Protein AF-A0A1S8TK82-F1 (afdb_monomer_lite)

Organism: NCBI:txid29367

Foldseek 3Di:
DQQWEWDWDQDQFKIKIFIGRPPDTPDIDIDGCDVCSVVRRVVRCVVRDDPSYDDD

Structure (mmCIF, N/CA/C/O backbone):
data_AF-A0A1S8TK82-F1
#
_entry.id   AF-A0A1S8TK82-F1
#
loop_
_atom_site.group_PDB
_atom_site.id
_atom_site.type_symbol
_atom_site.label_atom_id
_atom_site.label_alt_id
_atom_site.label_comp_id
_atom_site.label_asym_id
_atom_site.label_entity_id
_atom_site.label_seq_id
_atom_site.pdbx_PDB_ins_code
_atom_site.Cartn_x
_atom_site.Cartn_y
_atom_site.Cartn_z
_atom_site.occupancy
_atom_site.B_iso_or_equiv
_atom_site.auth_seq_id
_atom_site.auth_comp_id
_atom_site.auth_asym_id
_atom_site.auth_atom_id
_atom_site.pdbx_PDB_model_num
ATOM 1 N N . MET A 1 1 ? -8.146 -1.123 18.577 1.00 61.25 1 MET A N 1
ATOM 2 C CA . MET A 1 1 ? -8.650 -2.154 17.655 1.00 61.25 1 MET A CA 1
ATOM 3 C C . MET A 1 1 ? -8.401 -1.615 16.271 1.00 61.25 1 MET A C 1
ATOM 5 O O . MET A 1 1 ? -8.888 -0.527 15.971 1.00 61.25 1 MET A O 1
ATOM 9 N N . ASP A 1 2 ? -7.551 -2.287 15.511 1.00 71.38 2 ASP A N 1
ATOM 10 C CA . ASP A 1 2 ? -7.185 -1.815 14.183 1.00 71.38 2 ASP A CA 1
ATOM 11 C C . ASP A 1 2 ? -8.364 -2.035 13.240 1.00 71.38 2 ASP A C 1
ATOM 13 O O . ASP A 1 2 ? -8.997 -3.089 13.260 1.00 71.38 2 ASP A O 1
ATOM 17 N N . LYS A 1 3 ? -8.716 -0.991 12.489 1.00 86.69 3 LYS A N 1
ATOM 18 C CA . LYS A 1 3 ? -9.935 -0.947 11.674 1.00 86.69 3 LYS A CA 1
ATOM 19 C C . LYS A 1 3 ? -9.678 -1.368 10.230 1.00 86.69 3 LYS A C 1
ATOM 21 O O . LYS A 1 3 ? -10.616 -1.720 9.528 1.00 86.69 3 LYS A O 1
ATOM 26 N N . TYR A 1 4 ? -8.427 -1.304 9.782 1.00 94.38 4 TYR A N 1
ATOM 27 C CA . TYR A 1 4 ? -8.071 -1.577 8.398 1.00 94.38 4 TYR A CA 1
ATOM 28 C C . TYR A 1 4 ? -6.861 -2.504 8.284 1.00 94.38 4 TYR A C 1
ATOM 30 O O . TYR A 1 4 ? -5.965 -2.487 9.127 1.00 94.38 4 TYR A O 1
ATOM 38 N N . THR A 1 5 ? -6.798 -3.247 7.185 1.00 95.44 5 THR A N 1
ATOM 39 C CA . THR A 1 5 ? -5.630 -4.022 6.756 1.00 95.44 5 THR A CA 1
ATOM 40 C C . THR A 1 5 ? -5.074 -3.412 5.474 1.00 95.44 5 THR A C 1
ATOM 42 O O . THR A 1 5 ? -5.829 -3.096 4.550 1.00 95.44 5 THR A O 1
ATOM 45 N N . LEU A 1 6 ? -3.752 -3.241 5.416 1.00 96.00 6 LEU A N 1
ATOM 46 C CA . LEU A 1 6 ? -3.042 -2.756 4.235 1.00 96.00 6 LEU A CA 1
ATOM 47 C C . LEU A 1 6 ? -2.331 -3.922 3.544 1.00 96.00 6 LEU A C 1
ATOM 49 O O . LEU A 1 6 ? -1.399 -4.498 4.096 1.00 96.00 6 LEU A O 1
ATOM 53 N N . GLY A 1 7 ? -2.748 -4.236 2.320 1.00 95.88 7 GLY A N 1
ATOM 54 C CA . GLY A 1 7 ? -2.055 -5.173 1.441 1.00 95.88 7 GLY A CA 1
ATOM 55 C C . GLY A 1 7 ? -1.183 -4.434 0.431 1.00 95.88 7 GLY A C 1
ATOM 56 O O . GLY A 1 7 ? -1.648 -3.483 -0.201 1.00 95.88 7 GLY A O 1
ATOM 57 N N . ILE A 1 8 ? 0.063 -4.879 0.252 1.00 96.81 8 ILE A N 1
ATOM 58 C CA . ILE A 1 8 ? 0.960 -4.403 -0.807 1.00 96.81 8 ILE A CA 1
ATOM 59 C C . ILE A 1 8 ? 1.501 -5.609 -1.574 1.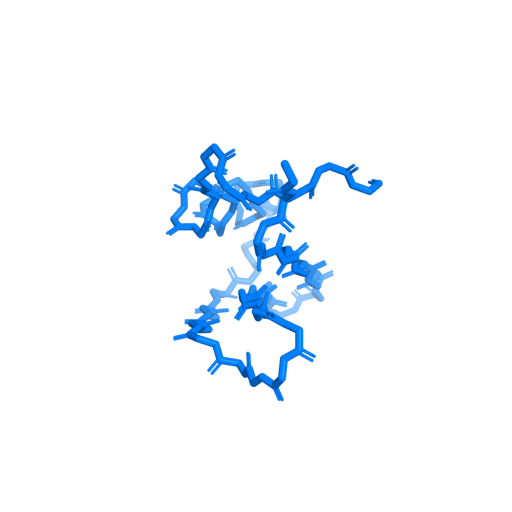00 96.81 8 ILE A C 1
ATOM 61 O O . ILE A 1 8 ? 2.118 -6.492 -0.988 1.00 96.81 8 ILE A O 1
ATOM 65 N N . ASP A 1 9 ? 1.298 -5.609 -2.887 1.00 96.38 9 ASP A N 1
ATOM 66 C CA . ASP A 1 9 ? 1.824 -6.606 -3.821 1.00 96.38 9 ASP A CA 1
ATOM 67 C C . ASP A 1 9 ? 2.793 -5.920 -4.790 1.00 96.38 9 ASP A C 1
ATOM 69 O O . ASP A 1 9 ? 2.400 -5.012 -5.523 1.00 96.38 9 ASP A O 1
ATOM 73 N N . SER A 1 10 ? 4.070 -6.307 -4.776 1.00 95.31 10 SER A N 1
ATOM 74 C CA . SER A 1 10 ? 5.101 -5.723 -5.641 1.00 95.31 10 SER A CA 1
ATOM 75 C C . SER A 1 10 ? 5.511 -6.710 -6.729 1.00 95.31 10 SER A C 1
ATOM 77 O O . SER A 1 10 ? 6.398 -7.540 -6.539 1.00 95.31 10 SER A O 1
ATOM 79 N N . GLY A 1 11 ? 4.865 -6.600 -7.891 1.00 94.12 11 GLY A N 1
ATOM 80 C CA . GLY A 1 11 ? 5.225 -7.356 -9.089 1.00 94.12 11 GLY A CA 1
ATOM 81 C C . GLY A 1 11 ? 6.320 -6.670 -9.910 1.00 94.12 11 GLY A C 1
ATOM 82 O O . GLY A 1 11 ? 6.647 -5.509 -9.686 1.00 94.12 11 GLY A O 1
ATOM 83 N N . SER A 1 12 ? 6.854 -7.349 -10.930 1.00 92.50 12 SER A N 1
ATOM 84 C CA . SER A 1 12 ? 7.920 -6.812 -11.801 1.00 92.50 12 SER A CA 1
ATOM 85 C C . SER A 1 12 ? 7.509 -5.584 -12.621 1.00 92.50 12 SER A C 1
ATOM 87 O O . SER A 1 12 ? 8.352 -4.765 -12.971 1.00 92.50 12 SER A O 1
ATOM 89 N N . THR A 1 13 ? 6.217 -5.452 -12.935 1.00 95.00 13 THR A N 1
ATOM 90 C CA . THR A 1 13 ? 5.685 -4.362 -13.771 1.00 95.00 13 THR A CA 1
ATOM 91 C C . THR A 1 13 ? 4.921 -3.327 -12.957 1.00 95.00 13 THR A C 1
ATOM 93 O O . THR A 1 13 ? 5.001 -2.131 -13.243 1.00 95.00 13 THR A O 1
ATOM 96 N N . THR A 1 14 ? 4.166 -3.764 -11.947 1.00 97.06 14 THR A N 1
ATOM 97 C CA . THR A 1 14 ? 3.384 -2.866 -11.092 1.00 97.06 14 THR A CA 1
ATOM 98 C C . THR A 1 14 ? 3.436 -3.274 -9.635 1.00 97.06 14 THR A C 1
ATOM 100 O O . THR A 1 14 ? 3.333 -4.464 -9.337 1.00 97.06 1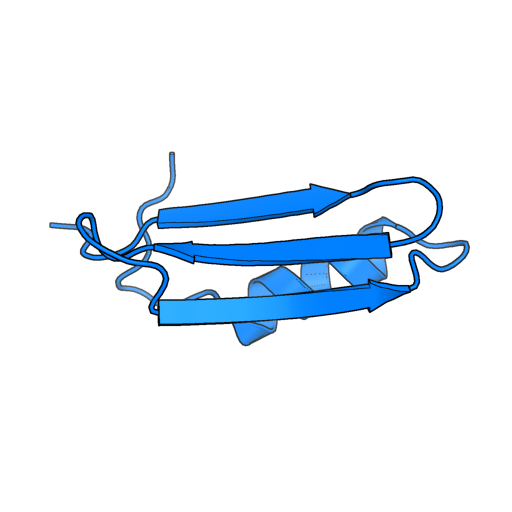4 THR A O 1
ATOM 103 N N . THR A 1 15 ? 3.464 -2.278 -8.757 1.00 97.62 15 THR A N 1
ATOM 104 C CA . THR A 1 15 ? 3.190 -2.440 -7.334 1.00 97.62 15 THR A CA 1
ATOM 105 C C . THR A 1 15 ? 1.758 -1.977 -7.086 1.00 97.62 15 THR A C 1
ATOM 107 O O . THR A 1 15 ? 1.344 -0.917 -7.568 1.00 97.62 15 THR A O 1
ATOM 110 N N . LYS A 1 16 ? 0.985 -2.792 -6.377 1.00 98.06 16 LYS A N 1
ATOM 111 C CA . LYS A 1 16 ? -0.419 -2.565 -6.047 1.00 98.06 16 LYS A CA 1
ATOM 112 C C . LYS A 1 16 ? -0.574 -2.432 -4.539 1.00 98.06 16 LYS A C 1
ATOM 114 O O . LYS A 1 16 ? 0.125 -3.095 -3.780 1.00 98.06 16 LYS A O 1
ATOM 119 N N . GLY A 1 17 ? -1.496 -1.577 -4.123 1.00 97.44 17 GLY A N 1
ATOM 120 C CA . GLY A 1 17 ? -1.858 -1.348 -2.734 1.00 97.44 17 GLY A CA 1
ATOM 121 C C . GLY A 1 17 ? -3.360 -1.425 -2.548 1.00 97.44 17 GLY A C 1
ATOM 122 O O . GLY A 1 17 ? -4.103 -0.914 -3.388 1.00 97.44 17 GLY A O 1
ATOM 123 N N . VAL A 1 18 ? -3.797 -2.036 -1.453 1.00 97.62 18 VAL A N 1
ATOM 124 C CA . VAL A 1 18 ? -5.210 -2.198 -1.100 1.00 97.62 18 VAL A CA 1
ATOM 125 C C . VAL A 1 18 ? -5.400 -1.879 0.377 1.00 97.62 18 VAL A C 1
ATOM 127 O O . VAL A 1 18 ? -4.697 -2.426 1.221 1.00 97.62 18 VAL A O 1
ATOM 130 N N . LEU A 1 19 ? -6.372 -1.021 0.683 1.00 96.62 19 LEU A N 1
ATOM 131 C CA . LEU A 1 19 ? -6.863 -0.789 2.038 1.00 96.62 19 LEU A CA 1
ATOM 132 C C . LEU A 1 19 ? -8.220 -1.484 2.198 1.00 96.62 19 LEU A C 1
ATOM 134 O O . LEU A 1 19 ? -9.161 -1.167 1.467 1.00 96.62 19 LEU A O 1
ATOM 138 N N . PHE A 1 20 ? -8.311 -2.418 3.137 1.00 96.12 20 PHE A N 1
ATOM 139 C CA . PHE A 1 20 ? -9.494 -3.238 3.408 1.00 96.12 20 PHE A CA 1
ATOM 140 C C . PHE A 1 20 ? -10.014 -2.963 4.822 1.00 96.12 20 PHE A C 1
ATOM 142 O O . PHE A 1 20 ? -9.203 -2.845 5.734 1.00 96.12 20 PHE A O 1
ATOM 149 N N . ASP A 1 21 ? -11.329 -2.843 5.015 1.00 94.50 21 ASP A N 1
ATOM 150 C CA . ASP A 1 21 ? -11.945 -2.529 6.323 1.00 94.50 21 ASP A CA 1
ATOM 151 C C . ASP A 1 21 ? -12.505 -3.736 7.088 1.00 94.50 21 ASP A C 1
ATOM 153 O O . ASP A 1 21 ? -13.097 -3.565 8.151 1.00 94.50 21 ASP A O 1
ATOM 157 N N . GLY A 1 22 ? -12.319 -4.947 6.559 1.00 92.81 22 GLY A 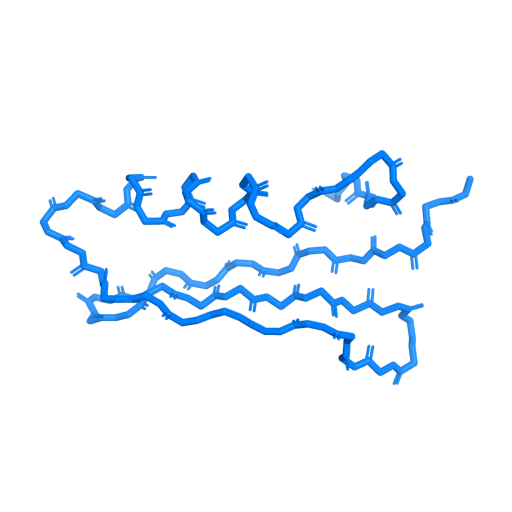N 1
ATOM 158 C CA . GLY A 1 22 ? -12.927 -6.169 7.089 1.00 92.81 22 GLY A CA 1
ATOM 159 C C . GLY A 1 22 ? -14.121 -6.660 6.268 1.00 92.81 22 GLY A C 1
ATOM 160 O O . GLY A 1 22 ? -14.405 -7.855 6.286 1.00 92.81 22 GLY A O 1
ATOM 161 N N . GLU A 1 23 ? -14.765 -5.783 5.493 1.00 95.62 23 GLU A N 1
ATOM 162 C CA . GLU A 1 23 ? -15.928 -6.122 4.661 1.00 95.62 23 GLU A CA 1
ATOM 163 C C . GLU A 1 23 ? -15.697 -5.806 3.179 1.00 95.62 23 GLU A C 1
ATOM 165 O O . GLU A 1 23 ? -16.076 -6.585 2.303 1.00 95.62 23 GLU A O 1
ATOM 170 N N . LYS A 1 24 ? -15.055 -4.674 2.872 1.00 96.19 24 LYS A N 1
ATOM 171 C CA . LYS A 1 24 ? -14.844 -4.193 1.504 1.00 96.19 24 LYS A CA 1
ATOM 172 C C . LYS A 1 24 ? -13.512 -3.477 1.316 1.00 96.19 24 LYS A C 1
ATOM 174 O O . LYS A 1 24 ? -12.839 -3.028 2.244 1.00 96.19 24 LYS A O 1
ATOM 179 N N . ILE A 1 25 ? -13.144 -3.334 0.047 1.00 97.00 25 ILE A N 1
ATOM 180 C CA . ILE A 1 25 ? -12.002 -2.524 -0.366 1.00 97.00 25 ILE A CA 1
ATOM 181 C C . ILE A 1 25 ? -12.392 -1.044 -0.298 1.00 97.00 25 ILE A C 1
ATOM 183 O O . ILE A 1 25 ? -13.329 -0.608 -0.964 1.00 97.00 25 ILE A O 1
ATOM 187 N N . VAL A 1 26 ? -11.647 -0.272 0.489 1.00 96.12 26 VAL A N 1
ATOM 188 C CA . VAL A 1 26 ? -11.887 1.160 0.726 1.00 96.12 26 VAL A CA 1
ATOM 189 C C . VAL A 1 26 ? -11.064 2.026 -0.221 1.00 96.12 26 VAL A C 1
ATOM 191 O O . VAL A 1 26 ? -11.523 3.067 -0.685 1.00 96.12 26 VAL A O 1
ATOM 194 N N . LYS A 1 27 ? -9.828 1.606 -0.511 1.00 96.69 27 LYS A N 1
ATOM 195 C CA . LYS A 1 27 ? -8.909 2.333 -1.391 1.00 96.69 27 LYS A CA 1
ATOM 196 C C . LYS A 1 27 ? -7.998 1.354 -2.116 1.00 96.69 27 LYS A C 1
ATOM 198 O O . LYS A 1 27 ? -7.567 0.356 -1.542 1.00 96.69 27 LYS A O 1
ATOM 203 N N . THR A 1 28 ? -7.689 1.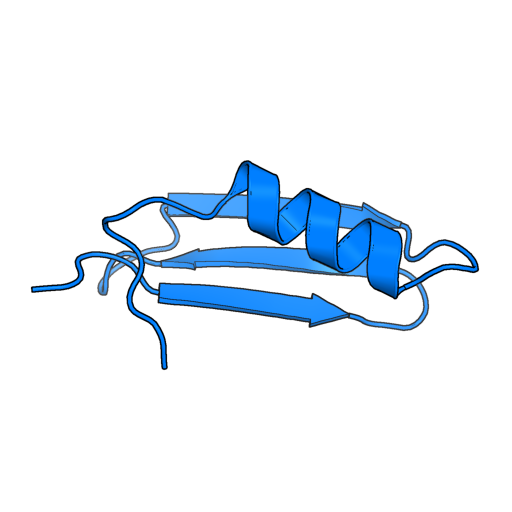666 -3.369 1.00 97.31 28 THR A N 1
ATOM 204 C CA . THR A 1 28 ? -6.675 0.956 -4.150 1.00 97.31 28 THR A CA 1
ATOM 205 C C . THR A 1 28 ? -5.693 1.946 -4.752 1.00 97.31 28 THR A C 1
ATOM 207 O O . THR A 1 28 ? -6.027 3.105 -5.001 1.00 97.31 28 THR A O 1
ATOM 210 N N . MET A 1 29 ? -4.464 1.492 -4.973 1.00 97.50 29 MET A N 1
ATOM 211 C CA . MET A 1 29 ? -3.434 2.250 -5.6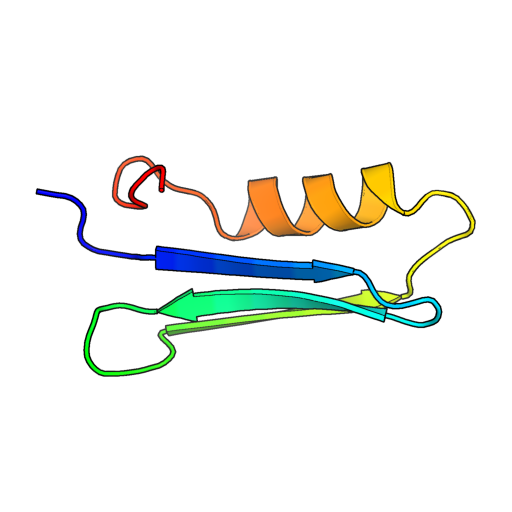71 1.00 97.50 29 MET A CA 1
ATOM 212 C C . MET A 1 29 ? -2.634 1.306 -6.561 1.00 97.50 29 MET A C 1
ATOM 214 O O . MET A 1 29 ? -2.299 0.199 -6.148 1.00 97.50 29 MET A O 1
ATOM 218 N N . ILE A 1 30 ? -2.310 1.738 -7.779 1.00 97.06 30 ILE A N 1
ATOM 219 C CA . ILE A 1 30 ? -1.441 0.992 -8.692 1.00 97.06 30 ILE A CA 1
ATOM 220 C C . ILE A 1 30 ? -0.362 1.940 -9.199 1.00 97.06 30 ILE A C 1
ATOM 222 O O . ILE A 1 30 ? -0.658 3.010 -9.725 1.00 97.06 30 ILE A O 1
ATOM 226 N N . LEU A 1 31 ? 0.893 1.528 -9.059 1.00 95.44 31 LEU A N 1
ATOM 227 C CA . LEU A 1 31 ? 2.063 2.239 -9.559 1.00 95.44 31 LEU A CA 1
ATOM 228 C C . LEU A 1 31 ? 2.872 1.312 -10.460 1.00 95.44 31 LEU A C 1
ATOM 230 O O . LEU A 1 31 ? 2.918 0.106 -10.229 1.00 95.44 31 LEU A O 1
ATOM 234 N N . LYS A 1 32 ? 3.561 1.864 -11.464 1.00 95.19 32 LYS A N 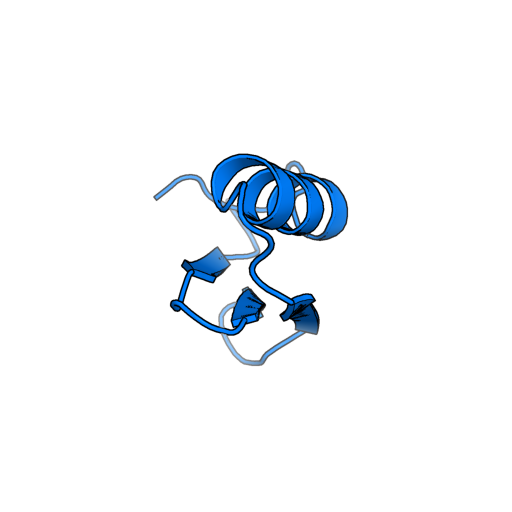1
ATOM 235 C CA . LYS A 1 32 ? 4.600 1.104 -12.168 1.00 95.19 32 LYS A CA 1
ATOM 236 C C . LYS A 1 32 ? 5.705 0.740 -11.180 1.00 95.19 32 LYS A C 1
ATOM 238 O O . LYS A 1 32 ? 6.191 1.608 -10.450 1.00 95.19 32 LYS A O 1
ATOM 243 N N . THR A 1 33 ? 6.120 -0.518 -11.199 1.00 90.06 33 THR A N 1
ATOM 244 C CA . THR A 1 33 ? 7.339 -0.954 -10.527 1.00 90.06 33 THR A CA 1
ATOM 245 C C . THR A 1 33 ? 8.486 -0.382 -11.335 1.00 90.06 33 THR A C 1
ATOM 247 O O . THR A 1 33 ? 8.761 -0.809 -12.454 1.00 90.06 33 THR A O 1
ATOM 250 N N . SER A 1 34 ? 9.092 0.683 -10.822 1.00 83.62 34 SER A N 1
ATOM 251 C CA . SER A 1 34 ? 10.314 1.214 -11.414 1.00 83.62 34 SER A CA 1
ATOM 252 C C . SER A 1 34 ? 11.460 0.223 -11.188 1.00 83.62 34 SER A C 1
ATOM 254 O O . SER A 1 34 ? 11.330 -0.747 -10.440 1.00 83.62 34 SER A O 1
ATOM 256 N N . SER A 1 35 ? 12.642 0.526 -11.728 1.00 81.00 35 SER A N 1
ATOM 257 C CA . SER A 1 35 ? 13.894 -0.159 -11.366 1.00 81.00 35 SER A CA 1
ATOM 258 C C . SER A 1 35 ? 14.233 -0.090 -9.866 1.00 81.00 35 SER A C 1
ATOM 260 O O . SER A 1 35 ? 15.227 -0.664 -9.429 1.00 81.00 35 SER A O 1
ATOM 262 N N . LYS A 1 36 ? 13.408 0.592 -9.060 1.00 88.06 36 LYS A N 1
ATOM 263 C CA . LYS A 1 36 ? 13.517 0.704 -7.610 1.00 88.06 36 LYS A CA 1
ATOM 264 C C . LYS A 1 36 ? 12.203 0.271 -6.932 1.00 88.06 36 LYS A C 1
ATOM 266 O O . LYS A 1 36 ? 11.441 1.126 -6.470 1.00 88.06 36 LYS A O 1
ATOM 271 N N . PRO A 1 37 ? 11.937 -1.044 -6.801 1.00 90.19 37 PRO A N 1
ATOM 272 C CA . PRO A 1 37 ? 10.712 -1.569 -6.185 1.00 90.19 37 PRO A CA 1
ATOM 273 C C . PRO A 1 37 ? 10.434 -0.984 -4.797 1.00 90.19 37 PRO A C 1
ATOM 275 O O . PRO A 1 37 ? 9.306 -0.592 -4.499 1.00 90.19 37 PRO A O 1
ATOM 278 N N . LYS A 1 38 ? 11.492 -0.798 -3.996 1.00 94.81 38 LYS A N 1
ATOM 279 C CA . LYS A 1 38 ? 11.440 -0.153 -2.678 1.00 94.81 38 LYS A CA 1
ATOM 280 C C . LYS A 1 38 ? 10.715 1.198 -2.716 1.00 94.81 38 LYS A C 1
ATOM 282 O O . LYS A 1 38 ? 9.827 1.430 -1.905 1.00 94.81 38 LYS A O 1
ATOM 287 N N . GLU A 1 39 ? 11.036 2.071 -3.673 1.00 95.31 39 GLU A N 1
ATOM 288 C CA . GLU A 1 39 ? 10.399 3.392 -3.777 1.00 95.31 39 GLU A CA 1
ATOM 289 C C . GLU A 1 39 ? 8.900 3.279 -4.079 1.00 95.31 39 GLU A C 1
ATOM 291 O O . GLU A 1 39 ? 8.100 4.022 -3.513 1.00 95.31 39 GLU A O 1
ATOM 296 N N . SER A 1 40 ? 8.504 2.339 -4.943 1.00 95.50 40 SER A N 1
ATOM 297 C CA . SER A 1 40 ? 7.089 2.116 -5.262 1.00 95.50 40 SER A CA 1
ATOM 298 C C . SER A 1 40 ? 6.300 1.578 -4.063 1.00 95.50 40 SER A C 1
ATOM 300 O O . SER A 1 40 ? 5.194 2.049 -3.810 1.00 95.50 40 SER A O 1
ATOM 302 N N . ILE A 1 41 ? 6.896 0.676 -3.274 1.00 96.50 41 ILE A N 1
ATOM 303 C CA . ILE A 1 41 ? 6.303 0.143 -2.042 1.00 96.50 41 ILE A CA 1
ATOM 304 C C . ILE A 1 41 ? 6.113 1.261 -1.013 1.00 96.50 41 ILE A C 1
ATOM 306 O O . ILE A 1 41 ? 5.013 1.416 -0.490 1.00 96.50 41 ILE A O 1
ATOM 310 N N . TYR A 1 42 ? 7.136 2.090 -0.764 1.00 96.75 42 TYR A N 1
ATOM 311 C CA . TYR A 1 42 ? 7.021 3.197 0.196 1.00 96.75 42 TYR A CA 1
ATOM 312 C C . TYR A 1 42 ? 5.997 4.244 -0.224 1.00 96.75 42 TYR A C 1
ATOM 314 O O . TYR A 1 42 ? 5.297 4.776 0.631 1.00 96.75 42 TYR A O 1
ATOM 322 N N . LYS A 1 43 ? 5.878 4.538 -1.523 1.00 96.38 43 LYS A N 1
ATOM 323 C CA . LYS A 1 43 ? 4.838 5.449 -2.018 1.00 96.38 43 LYS A CA 1
ATOM 324 C C . LYS A 1 43 ? 3.442 4.925 -1.693 1.00 96.38 43 LYS A C 1
ATOM 326 O O . LYS A 1 43 ? 2.634 5.679 -1.169 1.00 96.38 43 LYS A O 1
ATOM 331 N N . ILE A 1 44 ? 3.186 3.642 -1.951 1.00 96.88 44 ILE A N 1
ATOM 332 C CA . ILE A 1 44 ? 1.902 3.016 -1.611 1.00 96.88 44 ILE A CA 1
ATOM 333 C C . ILE A 1 44 ? 1.682 3.004 -0.101 1.00 96.88 44 ILE A C 1
ATOM 335 O O . ILE A 1 44 ? 0.609 3.384 0.358 1.00 96.88 44 ILE A O 1
ATOM 339 N N . TYR A 1 45 ? 2.694 2.605 0.668 1.00 96.19 45 TYR A N 1
ATOM 340 C CA . TYR A 1 45 ? 2.607 2.576 2.122 1.00 96.19 45 TYR A CA 1
ATOM 341 C C . TYR A 1 45 ? 2.255 3.956 2.683 1.00 96.19 45 TYR A C 1
ATOM 343 O O . TYR A 1 45 ? 1.280 4.082 3.411 1.00 96.19 45 TYR A O 1
ATOM 351 N N . ASN A 1 46 ? 2.974 5.005 2.285 1.00 95.88 46 ASN A N 1
ATOM 352 C CA . ASN A 1 46 ? 2.737 6.362 2.779 1.00 95.88 46 ASN A CA 1
ATOM 353 C C . ASN A 1 46 ? 1.356 6.915 2.387 1.00 95.88 46 ASN A C 1
ATOM 355 O O . ASN A 1 46 ? 0.801 7.723 3.123 1.00 95.88 46 ASN A O 1
ATOM 359 N N . GLU A 1 47 ? 0.806 6.491 1.247 1.00 96.00 47 GLU A N 1
ATOM 360 C CA . GLU A 1 47 ? -0.489 6.960 0.734 1.00 96.00 47 GLU A CA 1
ATOM 361 C C . GLU A 1 47 ? -1.698 6.222 1.342 1.00 96.00 47 GLU A C 1
ATOM 363 O O . GLU A 1 47 ? -2.818 6.748 1.358 1.00 96.00 47 GLU A O 1
ATOM 368 N N . LEU A 1 48 ? -1.504 4.977 1.788 1.00 94.81 48 LEU A N 1
ATOM 369 C CA . LEU A 1 48 ? -2.582 4.117 2.290 1.00 94.81 48 LEU A CA 1
ATOM 370 C C . LEU A 1 48 ? -2.516 3.867 3.801 1.00 94.81 48 LEU A C 1
ATOM 372 O O . LEU A 1 48 ? -3.537 3.533 4.402 1.00 94.81 48 LEU A O 1
ATOM 376 N N . TYR A 1 49 ? -1.349 4.020 4.426 1.00 94.81 49 TYR A N 1
ATOM 377 C CA . TYR A 1 49 ? -1.182 3.802 5.856 1.00 94.81 49 TYR A CA 1
ATOM 378 C C . TYR A 1 49 ? -1.841 4.910 6.683 1.00 94.81 49 TYR A C 1
ATOM 380 O O . TYR A 1 49 ? -1.789 6.098 6.366 1.00 94.81 49 TYR A O 1
ATOM 388 N N . SER A 1 50 ? -2.418 4.512 7.812 1.00 92.75 50 SER A N 1
ATOM 389 C CA . SER A 1 50 ? -2.847 5.412 8.878 1.00 92.75 50 SER A CA 1
ATOM 390 C C . SER A 1 50 ? -2.719 4.698 10.220 1.00 92.75 50 SER A C 1
ATOM 392 O O . SER A 1 50 ? -2.579 3.479 10.261 1.00 92.75 50 SER A O 1
ATOM 394 N N . LYS A 1 51 ? -2.852 5.426 11.335 1.00 91.75 51 LYS A N 1
ATOM 395 C CA . LYS A 1 51 ? -2.846 4.824 12.684 1.00 91.75 51 LYS A CA 1
ATOM 396 C C . LYS A 1 51 ? -3.963 3.792 12.917 1.00 91.75 51 LYS A C 1
ATOM 398 O O . LYS A 1 51 ? -3.936 3.112 13.930 1.00 91.75 51 LYS A O 1
ATOM 403 N N . ALA A 1 52 ? -4.959 3.723 12.030 1.00 90.38 52 ALA A N 1
ATOM 404 C CA . ALA A 1 52 ? -6.047 2.751 12.095 1.00 90.38 52 ALA A CA 1
ATOM 405 C C . ALA A 1 52 ? -5.757 1.460 11.304 1.00 90.38 52 ALA A C 1
ATOM 407 O O . ALA A 1 52 ? -6.600 0.563 11.302 1.00 90.38 52 ALA A O 1
ATOM 408 N N . VAL A 1 53 ? -4.618 1.384 10.605 1.00 92.31 53 VAL A N 1
ATOM 409 C CA . VAL A 1 53 ? -4.152 0.179 9.911 1.00 92.31 53 VAL A CA 1
ATOM 410 C C . VAL A 1 53 ? -3.416 -0.707 10.902 1.00 92.31 53 VAL A C 1
ATOM 412 O O . VAL A 1 53 ? -2.477 -0.252 11.552 1.00 92.31 53 VAL A O 1
ATOM 415 N N . GLY A 1 54 ? -3.825 -1.968 10.984 1.00 83.19 54 GLY A N 1
ATOM 416 C CA . GLY A 1 54 ? -3.159 -2.945 11.831 1.00 83.19 54 GLY A CA 1
ATOM 417 C C . GLY A 1 54 ? -1.836 -3.383 11.234 1.00 83.19 54 GLY A C 1
ATOM 418 O O . GLY A 1 54 ? -1.733 -3.608 10.026 1.00 83.19 54 GLY A O 1
ATOM 419 N N . LEU A 1 55 ? -0.825 -3.498 12.090 1.00 63.97 55 LEU A N 1
ATOM 420 C CA . LEU A 1 55 ? 0.428 -4.157 11.747 1.00 63.97 55 LEU A CA 1
ATOM 421 C C . LEU A 1 55 ? 0.202 -5.664 11.918 1.00 63.97 55 LEU A C 1
ATOM 423 O O . LEU A 1 55 ? -0.033 -6.120 13.037 1.00 63.97 55 LEU A O 1
ATOM 427 N N . GLN A 1 56 ? 0.209 -6.401 10.807 1.00 57.34 56 GLN A N 1
ATOM 428 C CA . GLN A 1 56 ? 0.208 -7.868 10.794 1.00 57.34 56 GLN A CA 1
ATOM 429 C C . GLN A 1 56 ? 1.625 -8.398 10.603 1.00 57.34 56 GLN A C 1
ATOM 431 O O . GLN A 1 56 ? 2.380 -7.773 9.822 1.00 57.34 56 GLN A O 1
#

Radius of gyration: 11.35 Å; chains: 1; bounding box: 30×15×31 Å

Secondary structure (DSSP, 8-state):
---BEEEEEE-SSEEEEEEE-SSSEEEEEEEE--S-HHHHHHHHHHHH--TTB---

InterPro domains:
  IPR043129 ATPase, nucleotide binding domain [SSF53067] (4-54)

Sequence (56 aa):
MDKYTLGIDSGSTTTKGVLFDGEKIVKTMILKTSSKPKESIYKIYNELYSKAVGLQ

pLDDT: mean 92.1, std 8.84, range [57.34, 98.06]